Protein AF-A0ABD0Q1Q7-F1 (afdb_monomer)

Secondary structure (DSSP, 8-state):
------EEEE-TTS-EEEE-GGGEEE---HHHHHHS-HHHHHHHHS-EEBPHHHHTTS-HHHHHHHTPEEP-HHHHHHHHHHHHHHHHHHHHHHTTT-------PPPHHHHHHHHHHHHHHHHHHTT-S--HHHHHHHHTS--EE-TTS-EE-TTTS---PPP--------

Radius of gyration: 20.46 Å; Cα contacts (8 Å, |Δi|>4): 188; chains: 1; bounding box: 75×40×48 Å

Structure (mmCIF, N/CA/C/O backbone):
data_AF-A0ABD0Q1Q7-F1
#
_entry.id   AF-A0ABD0Q1Q7-F1
#
loop_
_atom_site.group_PDB
_atom_site.id
_atom_site.type_symbol
_atom_site.label_atom_id
_atom_site.label_alt_id
_atom_site.label_comp_id
_atom_site.label_asym_id
_atom_site.label_entity_id
_atom_site.label_seq_id
_atom_site.pdbx_PDB_ins_code
_atom_site.Cartn_x
_atom_site.Cartn_y
_atom_site.Cartn_z
_atom_site.occupancy
_atom_site.B_iso_or_equiv
_atom_site.auth_seq_id
_atom_site.auth_comp_id
_atom_site.auth_asym_id
_atom_site.auth_atom_id
_atom_site.pdbx_PDB_model_num
ATOM 1 N N . HIS A 1 1 ? -31.721 9.187 17.392 1.00 41.16 1 HIS A N 1
ATOM 2 C CA . HIS A 1 1 ? -30.407 9.802 17.667 1.00 41.16 1 HIS A CA 1
ATOM 3 C C . HIS A 1 1 ? -29.314 8.769 17.402 1.00 41.16 1 HIS A C 1
ATOM 5 O O . HIS A 1 1 ? -28.980 8.012 18.302 1.00 41.16 1 HIS A O 1
ATOM 11 N N . LEU A 1 2 ? -28.807 8.661 16.164 1.00 44.09 2 LEU A N 1
ATOM 12 C CA . LEU A 1 2 ? -27.622 7.833 15.910 1.00 44.09 2 LEU A CA 1
ATOM 13 C C . LEU A 1 2 ? -26.425 8.552 16.533 1.00 44.09 2 LEU A C 1
ATOM 15 O O . LEU A 1 2 ? -26.047 9.626 16.070 1.00 44.09 2 LEU A O 1
ATOM 19 N N . SER A 1 3 ? -25.882 7.983 17.608 1.00 49.12 3 SER A N 1
ATOM 20 C CA . SER A 1 3 ? -24.647 8.447 18.236 1.00 49.12 3 SER A CA 1
ATOM 21 C C . SER A 1 3 ? -23.554 8.509 17.174 1.00 49.12 3 SER A C 1
ATOM 23 O O . SER A 1 3 ? -23.095 7.480 16.680 1.00 49.12 3 SER A O 1
ATOM 25 N N . THR A 1 4 ? -23.167 9.717 16.775 1.00 59.41 4 THR A N 1
ATOM 26 C CA . THR A 1 4 ? -22.057 9.957 15.854 1.00 59.41 4 THR A CA 1
ATOM 27 C C . THR A 1 4 ? -20.751 9.678 16.587 1.00 59.41 4 THR A C 1
ATOM 29 O O . THR A 1 4 ? -20.061 10.602 17.015 1.00 59.41 4 THR A O 1
ATOM 32 N N . ASN A 1 5 ? -20.422 8.399 16.760 1.00 71.62 5 ASN A N 1
ATOM 33 C CA . ASN A 1 5 ? -19.129 7.969 17.275 1.00 71.62 5 ASN A CA 1
ATOM 34 C C . ASN A 1 5 ? -18.089 8.276 16.196 1.00 71.62 5 ASN A C 1
ATOM 36 O O . ASN A 1 5 ? -17.860 7.468 15.302 1.00 71.62 5 ASN A O 1
ATOM 40 N N . LYS A 1 6 ? -17.532 9.487 16.226 1.00 84.31 6 LYS A N 1
ATOM 41 C CA . LYS A 1 6 ? -16.419 9.896 15.370 1.00 84.31 6 LYS A CA 1
ATOM 42 C C . LYS A 1 6 ? -15.118 9.737 16.143 1.00 84.31 6 LYS A C 1
ATOM 44 O O . LYS A 1 6 ? -15.063 10.029 17.336 1.00 84.31 6 LYS A O 1
ATOM 49 N N . LEU A 1 7 ? -14.078 9.299 15.454 1.00 83.06 7 LEU A N 1
ATOM 50 C CA . LEU A 1 7 ? -12.727 9.193 15.994 1.00 83.06 7 LEU A CA 1
ATOM 51 C C . LEU A 1 7 ? -11.827 10.216 15.303 1.00 83.06 7 LEU A C 1
ATOM 53 O O . LEU A 1 7 ? -12.122 10.676 14.195 1.00 83.06 7 LEU A O 1
ATOM 57 N N . THR A 1 8 ? -10.747 10.597 15.980 1.00 85.88 8 THR A N 1
ATOM 58 C CA . THR A 1 8 ? -9.843 11.623 15.472 1.00 85.88 8 THR A CA 1
ATOM 59 C C . THR A 1 8 ? -8.788 11.046 14.534 1.00 85.88 8 THR A C 1
ATOM 61 O O . THR A 1 8 ? -8.232 9.969 14.760 1.00 85.88 8 THR A O 1
ATOM 64 N N . THR A 1 9 ? -8.488 11.798 13.483 1.00 86.69 9 THR A N 1
ATOM 65 C CA . THR A 1 9 ? -7.369 11.589 12.559 1.00 86.69 9 THR A CA 1
ATOM 66 C C . THR A 1 9 ? -6.538 12.869 12.487 1.00 86.69 9 THR A C 1
ATOM 68 O O . THR A 1 9 ? -7.018 13.947 12.847 1.00 86.69 9 THR A O 1
ATOM 71 N N . LEU A 1 10 ? -5.279 12.745 12.073 1.00 79.75 10 LEU A N 1
ATOM 72 C CA . LEU A 1 10 ? -4.438 13.890 11.747 1.00 79.75 10 LEU A CA 1
ATOM 73 C C . LEU A 1 10 ? -4.536 14.133 10.245 1.00 79.75 10 LEU A C 1
ATOM 75 O O . LEU A 1 10 ? -4.174 13.269 9.447 1.00 79.75 10 LEU A O 1
ATOM 79 N N . SER A 1 11 ? -5.021 15.313 9.875 1.00 76.12 11 SER A N 1
ATOM 80 C CA . SER A 1 11 ? -4.885 15.817 8.511 1.00 76.12 11 SER A CA 1
ATOM 81 C C . SER A 1 11 ? -3.408 16.017 8.160 1.00 76.12 11 SER A C 1
ATOM 83 O O . SER A 1 11 ? -2.542 16.094 9.036 1.00 76.12 11 SER A O 1
ATOM 85 N N . LEU A 1 12 ? -3.127 16.168 6.867 1.00 66.88 12 LEU A N 1
ATOM 86 C CA . LEU A 1 12 ? -1.788 16.493 6.365 1.00 66.88 12 LEU A CA 1
ATOM 87 C C . LEU A 1 12 ? -1.227 17.799 6.953 1.00 66.88 12 LEU A C 1
ATOM 89 O O . LEU A 1 12 ? -0.020 17.925 7.126 1.00 66.88 12 LEU A O 1
ATOM 93 N N . GLU A 1 13 ? -2.095 18.741 7.323 1.00 72.56 13 GLU A N 1
ATOM 94 C CA . GLU A 1 13 ? -1.723 20.009 7.965 1.00 72.56 13 GLU A CA 1
ATOM 95 C C . GLU A 1 13 ? -1.502 19.875 9.483 1.00 72.56 13 GLU A C 1
ATOM 97 O O . GLU A 1 13 ? -1.360 20.874 10.188 1.00 72.56 13 GLU A O 1
ATOM 102 N N . GLY A 1 14 ? -1.546 18.655 10.027 1.00 72.75 14 GLY A N 1
ATOM 103 C CA . GLY A 1 14 ? -1.464 18.402 11.466 1.00 72.75 14 GLY A CA 1
ATOM 104 C C . GLY A 1 14 ? -2.719 18.819 12.240 1.00 72.75 14 GLY A C 1
ATOM 105 O O . GLY A 1 14 ? -2.738 18.744 13.468 1.00 72.75 14 GLY A O 1
ATOM 106 N N . ARG A 1 15 ? -3.788 19.238 11.550 1.00 80.56 15 ARG A N 1
ATOM 107 C CA . ARG A 1 15 ? -5.078 19.539 12.183 1.00 80.56 15 ARG A CA 1
ATOM 108 C C . ARG A 1 15 ? -5.811 18.256 12.531 1.00 80.56 15 ARG A C 1
ATOM 110 O O . ARG A 1 15 ? -5.784 17.291 11.768 1.00 80.56 15 ARG A O 1
ATOM 117 N N . VAL A 1 16 ? -6.512 18.285 13.656 1.00 85.44 16 VAL A N 1
ATOM 118 C CA . VAL A 1 16 ? -7.357 17.180 14.099 1.00 85.44 16 VAL A CA 1
ATOM 119 C C . VAL A 1 16 ? -8.679 17.205 13.336 1.00 85.44 16 VAL A C 1
ATOM 121 O O . VAL A 1 16 ? -9.421 18.182 13.410 1.00 85.44 16 VAL A O 1
ATOM 124 N N . GLU A 1 17 ? -8.991 16.115 12.641 1.00 87.94 17 GLU A N 1
ATOM 125 C CA . GLU A 1 17 ? -10.270 15.912 11.956 1.00 87.94 17 GLU A CA 1
ATOM 126 C C . GLU A 1 17 ? -11.055 14.760 12.583 1.00 87.94 17 GLU A C 1
ATOM 128 O O . GLU A 1 17 ? -10.483 13.837 13.161 1.00 87.94 17 GLU A O 1
ATOM 133 N N . PHE A 1 18 ? -12.380 14.792 12.435 1.00 88.25 18 PHE A N 1
ATOM 134 C CA . PHE A 1 18 ? -13.280 13.763 12.953 1.00 88.25 18 PHE A CA 1
ATOM 135 C C . PHE A 1 18 ? -13.874 12.943 11.810 1.00 88.25 18 PHE A C 1
ATOM 137 O O . PHE A 1 18 ? -14.682 13.459 11.033 1.00 88.25 18 PHE A O 1
ATOM 144 N N . LYS A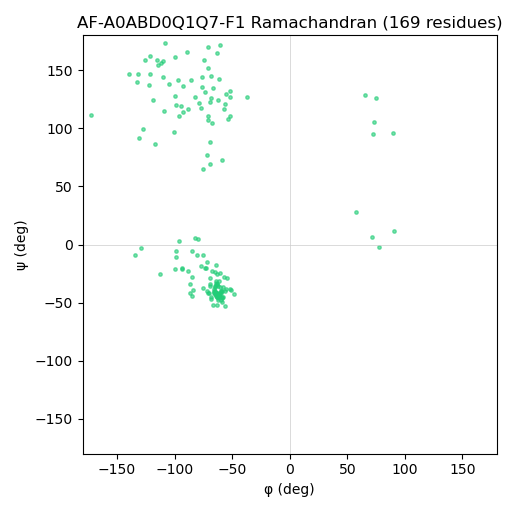 1 19 ? -13.539 11.652 11.755 1.00 90.44 19 LYS A N 1
ATOM 145 C CA . LYS A 1 19 ? -14.053 10.710 10.748 1.00 90.44 19 LYS A CA 1
ATOM 146 C C . LYS A 1 19 ? -14.786 9.540 11.391 1.00 90.44 19 LYS A C 1
ATOM 148 O O . LYS A 1 19 ? -14.666 9.293 12.595 1.00 90.44 19 LYS A O 1
ATOM 153 N N . GLN A 1 20 ? -15.597 8.845 10.597 1.00 91.88 20 GLN A N 1
ATOM 154 C CA . GLN A 1 20 ? -16.241 7.618 11.057 1.00 91.88 20 GLN A CA 1
ATOM 155 C C . GLN A 1 20 ? -15.183 6.522 11.248 1.00 91.88 20 GLN A C 1
ATOM 157 O O . GLN A 1 20 ? -14.242 6.462 10.460 1.00 91.88 20 GLN A O 1
ATOM 162 N N . PRO A 1 21 ? -15.329 5.631 12.243 1.00 90.56 21 PRO A N 1
ATOM 163 C CA . PRO A 1 21 ? -14.420 4.508 12.444 1.00 90.56 21 PRO A CA 1
ATOM 164 C C . PRO A 1 21 ? -14.181 3.668 11.184 1.00 90.56 21 PRO A C 1
ATOM 166 O O . PRO A 1 21 ? -13.045 3.308 10.912 1.00 90.56 21 PRO A O 1
ATOM 169 N N . SER A 1 22 ? -15.220 3.444 10.372 1.00 91.69 22 SER A N 1
ATOM 170 C CA . SER A 1 22 ? -15.139 2.725 9.092 1.00 91.69 22 SER A CA 1
ATOM 171 C C . SER A 1 22 ? -14.274 3.408 8.031 1.00 91.69 22 SER A C 1
ATOM 173 O O . SER A 1 22 ? -13.875 2.766 7.070 1.00 91.69 22 SER A O 1
ATOM 175 N N . GLN A 1 23 ? -13.985 4.700 8.189 1.00 93.38 23 GLN A N 1
ATOM 176 C CA . GLN A 1 23 ? -13.114 5.477 7.302 1.00 93.38 23 GLN A CA 1
ATOM 177 C C . GLN A 1 23 ? -11.680 5.560 7.836 1.00 93.38 23 GLN A C 1
ATOM 179 O O . GLN A 1 23 ? -10.848 6.282 7.280 1.00 93.38 23 GLN A O 1
ATOM 184 N N . LEU A 1 24 ? -11.392 4.888 8.952 1.00 94.06 24 LEU A N 1
ATOM 185 C CA . LEU A 1 24 ? -10.103 4.954 9.614 1.00 94.06 24 LEU A CA 1
ATOM 186 C C . LEU A 1 24 ? -9.342 3.651 9.474 1.00 94.06 24 LEU A C 1
ATOM 188 O O . LEU A 1 24 ? -9.912 2.565 9.542 1.00 94.06 24 LEU A O 1
ATOM 192 N N . ALA A 1 25 ? -8.031 3.792 9.340 1.00 94.44 25 ALA A N 1
ATOM 193 C CA . ALA A 1 25 ? -7.090 2.699 9.248 1.00 94.44 25 ALA A CA 1
ATOM 194 C C . ALA A 1 25 ? -6.040 2.770 10.358 1.00 94.44 25 ALA A C 1
ATOM 196 O O . ALA A 1 25 ? -5.597 3.846 10.770 1.00 94.44 25 ALA A O 1
ATOM 197 N N . VAL A 1 26 ? -5.600 1.600 10.807 1.00 93.12 26 VAL A N 1
ATOM 198 C CA . VAL A 1 26 ? -4.450 1.423 11.690 1.00 93.12 26 VAL A CA 1
ATOM 199 C C . VAL A 1 26 ? -3.426 0.506 11.041 1.00 93.12 26 VAL A C 1
ATOM 201 O O . VAL A 1 26 ? -3.751 -0.541 10.480 1.00 93.12 26 VAL A O 1
ATOM 204 N N . CYS A 1 27 ? -2.163 0.890 11.169 1.00 90.94 27 CYS A 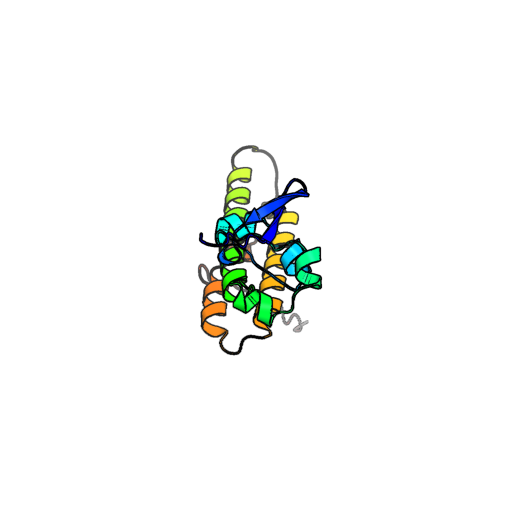N 1
ATOM 205 C CA . CYS A 1 27 ? -1.011 0.077 10.813 1.00 90.94 27 CYS A CA 1
ATOM 206 C C . CYS A 1 27 ? -0.019 0.140 11.973 1.00 90.94 27 CYS A C 1
ATOM 208 O O . CYS A 1 27 ? 0.127 1.195 12.580 1.00 90.94 27 CYS A O 1
ATOM 210 N N . GLN A 1 28 ? 0.629 -0.962 12.340 1.00 84.75 28 GLN A N 1
ATOM 211 C CA . GLN A 1 28 ? 1.641 -0.948 13.408 1.00 84.75 28 GLN A CA 1
ATOM 212 C C . GLN A 1 28 ? 3.059 -0.761 12.861 1.00 84.75 28 GLN A C 1
ATOM 214 O O . GLN A 1 28 ? 3.946 -0.324 13.592 1.00 84.75 28 GLN A O 1
ATOM 219 N N . ASP A 1 29 ? 3.270 -1.065 11.581 1.00 91.00 29 ASP A N 1
ATOM 220 C CA . ASP A 1 29 ? 4.575 -0.939 10.957 1.00 91.00 29 ASP A CA 1
ATOM 221 C C . ASP A 1 29 ? 4.880 0.530 10.645 1.00 91.00 29 ASP A C 1
ATOM 223 O O . ASP A 1 29 ? 4.198 1.190 9.857 1.00 91.00 29 ASP A O 1
ATOM 227 N N . ARG A 1 30 ? 5.942 1.041 11.273 1.00 89.94 30 ARG A N 1
ATOM 228 C CA . ARG A 1 30 ? 6.410 2.416 11.082 1.00 89.94 30 ARG A CA 1
ATOM 229 C C . ARG A 1 30 ? 6.891 2.674 9.660 1.00 89.94 30 ARG A C 1
ATOM 231 O O . ARG A 1 30 ? 6.692 3.777 9.167 1.00 89.94 30 ARG A O 1
ATOM 238 N N . LEU A 1 31 ? 7.498 1.682 9.004 1.00 93.12 31 LEU A N 1
ATOM 239 C CA . LEU A 1 31 ? 7.953 1.830 7.623 1.00 93.12 31 LEU A CA 1
ATOM 240 C C . LEU A 1 31 ? 6.756 2.045 6.695 1.00 93.12 31 LEU A C 1
ATOM 242 O O . LEU A 1 31 ? 6.810 2.920 5.839 1.00 93.12 31 LEU A O 1
ATOM 246 N N . ILE A 1 32 ? 5.672 1.296 6.907 1.00 93.81 32 ILE A N 1
ATOM 247 C CA . ILE A 1 32 ? 4.443 1.433 6.121 1.00 93.81 32 ILE A CA 1
ATOM 248 C C . ILE A 1 32 ? 3.849 2.830 6.303 1.00 93.81 32 ILE A C 1
ATOM 250 O O . ILE A 1 32 ? 3.564 3.488 5.310 1.00 93.81 32 ILE A O 1
ATOM 254 N N . GLN A 1 33 ? 3.729 3.319 7.540 1.00 91.44 33 GLN A N 1
ATOM 255 C CA . GLN A 1 33 ? 3.208 4.669 7.793 1.00 91.44 33 GLN A CA 1
ATOM 256 C C . GLN A 1 33 ? 4.100 5.787 7.228 1.00 91.44 33 GLN A C 1
ATOM 258 O O . GLN A 1 33 ? 3.597 6.847 6.866 1.00 91.44 33 GLN A O 1
ATOM 263 N N . GLU A 1 34 ? 5.419 5.580 7.177 1.00 91.94 34 GLU A N 1
ATOM 264 C CA . GLU A 1 34 ? 6.357 6.565 6.629 1.00 91.94 34 GLU A CA 1
ATOM 265 C C . GLU A 1 34 ? 6.320 6.603 5.094 1.00 91.94 34 GLU A C 1
ATOM 267 O O . GLU A 1 34 ? 6.464 7.663 4.488 1.00 91.94 34 GLU A O 1
ATOM 272 N N . VAL A 1 35 ? 6.160 5.442 4.454 1.00 94.31 35 VAL A N 1
ATOM 273 C CA . VAL A 1 35 ? 6.208 5.307 2.991 1.00 94.31 35 VAL A CA 1
ATOM 274 C C . VAL A 1 35 ? 4.848 5.563 2.353 1.00 94.31 35 VAL A C 1
ATOM 276 O O . VAL A 1 35 ? 4.789 6.215 1.310 1.00 94.31 35 VAL A O 1
ATOM 279 N N . ILE A 1 36 ? 3.781 5.044 2.964 1.00 94.12 36 ILE A N 1
ATOM 280 C CA . ILE A 1 36 ? 2.394 5.201 2.529 1.00 94.12 36 ILE A CA 1
ATOM 281 C C . ILE A 1 36 ? 1.762 6.283 3.394 1.00 94.12 36 ILE A C 1
ATOM 283 O O . ILE A 1 36 ? 1.306 6.021 4.511 1.00 94.12 36 ILE A O 1
ATOM 287 N N . GLY A 1 37 ? 1.747 7.507 2.868 1.00 91.31 37 GLY A N 1
ATOM 288 C CA . GLY A 1 37 ? 1.186 8.659 3.559 1.00 91.31 37 GLY A CA 1
ATOM 289 C C . GLY A 1 37 ? -0.341 8.611 3.645 1.00 91.31 37 GLY A C 1
ATOM 290 O O . GLY A 1 37 ? -1.012 7.808 2.996 1.00 91.31 37 GLY A O 1
ATOM 291 N N . GLY A 1 38 ? -0.914 9.516 4.444 1.00 90.88 38 GLY A N 1
ATOM 292 C CA . GLY A 1 38 ? -2.370 9.644 4.559 1.00 90.88 38 GLY A CA 1
ATOM 293 C C . GLY A 1 38 ? -3.051 10.015 3.236 1.00 90.88 38 GLY A C 1
ATOM 294 O O . GLY A 1 38 ? -4.171 9.578 2.991 1.00 90.88 38 GLY A O 1
ATOM 295 N N . GLU A 1 39 ? -2.369 10.771 2.371 1.00 91.38 39 GLU A N 1
ATOM 296 C CA . GLU A 1 39 ? -2.850 11.103 1.025 1.00 91.38 39 GLU A CA 1
ATOM 297 C C . GLU A 1 39 ? -2.922 9.862 0.132 1.00 91.38 39 GLU A C 1
ATOM 299 O O . GLU A 1 39 ? -3.984 9.573 -0.415 1.00 91.38 39 GLU A O 1
ATOM 304 N N . ASP A 1 40 ? -1.829 9.098 0.043 1.00 93.31 40 ASP A N 1
ATOM 305 C CA . ASP A 1 40 ? -1.746 7.878 -0.769 1.00 93.31 40 ASP A CA 1
ATOM 306 C C . ASP A 1 40 ? -2.808 6.852 -0.341 1.00 93.31 40 ASP A C 1
ATOM 308 O O . ASP A 1 40 ? -3.464 6.215 -1.174 1.00 93.31 40 ASP A O 1
ATOM 312 N N . LEU A 1 41 ? -3.026 6.739 0.975 1.00 93.75 41 LEU A N 1
ATOM 313 C CA . LEU A 1 41 ? -4.038 5.870 1.565 1.00 93.75 41 LEU A CA 1
ATOM 314 C C . LEU A 1 41 ? -5.465 6.344 1.253 1.00 93.75 41 LEU A C 1
ATOM 316 O O . LEU A 1 41 ? -6.316 5.542 0.861 1.00 93.75 41 LEU A O 1
ATOM 320 N N . CYS A 1 42 ? -5.728 7.644 1.396 1.00 93.44 42 CYS A N 1
ATOM 321 C CA . CYS A 1 42 ? -7.027 8.238 1.093 1.00 93.44 42 CYS A CA 1
ATOM 322 C C . CYS A 1 42 ? -7.357 8.099 -0.397 1.00 93.44 42 CYS A C 1
ATOM 324 O O . CYS A 1 42 ? -8.457 7.686 -0.755 1.00 93.44 42 CYS A O 1
ATOM 326 N N . LYS A 1 43 ? -6.382 8.363 -1.26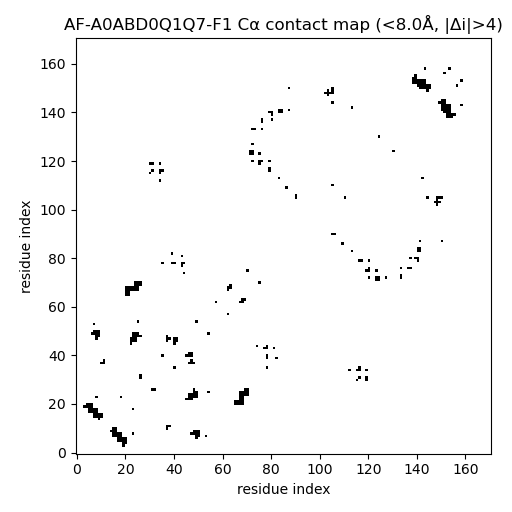6 1.00 94.62 43 LYS A N 1
ATOM 327 C CA . LYS A 1 43 ? -6.522 8.273 -2.719 1.00 94.62 43 LYS A CA 1
ATOM 328 C C . LYS A 1 43 ? -6.809 6.849 -3.191 1.00 94.62 43 LYS A C 1
ATOM 330 O O . LYS A 1 43 ? -7.650 6.660 -4.064 1.00 94.62 43 LYS A O 1
ATOM 335 N N . SER A 1 44 ? -6.128 5.860 -2.616 1.00 94.44 44 SER A N 1
ATOM 336 C CA . SER A 1 44 ? -6.217 4.469 -3.079 1.00 94.44 44 SER A CA 1
ATOM 337 C C . SER A 1 44 ? -7.369 3.691 -2.441 1.00 94.44 44 SER A C 1
ATOM 339 O O . SER A 1 44 ? -7.938 2.816 -3.086 1.00 94.44 44 SER A O 1
ATOM 341 N N . LEU A 1 45 ? -7.704 3.979 -1.176 1.00 95.12 45 LEU A N 1
ATOM 342 C CA . LEU A 1 45 ? -8.636 3.171 -0.374 1.00 95.12 45 LEU A CA 1
ATOM 343 C C . LEU A 1 45 ? -9.758 3.982 0.288 1.00 95.12 45 LEU A C 1
ATOM 345 O O . LEU A 1 45 ? -10.611 3.400 0.949 1.00 95.12 45 LEU A O 1
ATOM 349 N N . SER A 1 46 ? -9.783 5.313 0.145 1.00 94.44 46 SER A N 1
ATOM 350 C CA . SER A 1 46 ? -10.717 6.200 0.866 1.00 94.44 46 SER A CA 1
ATOM 351 C C . SER A 1 46 ? -10.627 6.090 2.399 1.00 94.44 46 SER A C 1
ATOM 353 O O . SER A 1 46 ? -11.599 6.355 3.109 1.00 94.44 46 SER A O 1
ATOM 355 N N . LEU A 1 47 ? -9.451 5.720 2.919 1.00 94.62 47 LEU A N 1
ATOM 356 C CA . LEU A 1 47 ? -9.172 5.578 4.351 1.00 94.62 47 LEU A CA 1
ATOM 357 C C . LEU A 1 47 ? -8.223 6.674 4.852 1.00 94.62 47 LEU A C 1
ATOM 359 O O . LEU A 1 47 ? -7.463 7.273 4.095 1.00 94.62 47 LEU A O 1
ATOM 363 N N . SER A 1 48 ? -8.244 6.949 6.153 1.00 93.56 48 SER A N 1
ATOM 364 C CA . SER A 1 48 ? -7.304 7.869 6.809 1.00 93.56 48 SER A CA 1
ATOM 365 C C . SER A 1 48 ? -6.712 7.243 8.063 1.00 93.56 48 SER A C 1
ATOM 367 O O . SER A 1 48 ? -7.383 6.486 8.757 1.00 93.56 48 SER A O 1
ATOM 369 N N . TYR A 1 49 ? -5.458 7.551 8.383 1.00 93.50 49 TYR A N 1
ATOM 370 C CA . TYR A 1 49 ? -4.827 6.979 9.570 1.00 93.50 49 TYR A CA 1
ATOM 371 C C . TYR A 1 49 ? -5.489 7.471 10.858 1.00 93.50 49 TYR A C 1
ATOM 373 O O . TYR A 1 49 ? -5.744 8.663 11.032 1.00 93.50 49 TYR A O 1
ATOM 381 N N . LEU A 1 50 ? -5.749 6.558 11.789 1.00 92.62 50 LEU A N 1
ATOM 382 C CA . LEU A 1 50 ? -6.179 6.912 13.138 1.00 92.62 50 LEU A CA 1
ATOM 383 C C . LEU A 1 50 ? -5.098 7.755 13.833 1.00 92.62 50 LEU A C 1
ATOM 385 O O . LEU A 1 50 ? -3.906 7.486 13.693 1.00 92.62 50 LEU A O 1
ATOM 389 N N . HIS A 1 51 ? -5.508 8.749 14.625 1.00 90.06 51 HIS A N 1
ATOM 390 C CA . HIS A 1 51 ? -4.568 9.558 15.398 1.00 90.06 51 HIS A CA 1
ATOM 391 C C . HIS A 1 51 ? -3.680 8.663 16.301 1.00 90.06 51 HIS A C 1
ATOM 393 O O . HIS A 1 51 ? -4.226 7.877 17.085 1.00 90.06 51 HIS A O 1
ATOM 399 N N . PRO A 1 52 ? -2.337 8.808 16.294 1.00 85.88 52 PRO A N 1
ATOM 400 C CA . PRO A 1 52 ? -1.427 7.922 17.035 1.00 85.88 52 PRO A CA 1
ATOM 401 C C . PRO A 1 52 ? -1.732 7.811 18.538 1.00 85.88 52 PRO A C 1
ATOM 403 O O . PRO A 1 52 ? -1.681 6.727 19.112 1.00 85.88 52 PRO A O 1
ATOM 406 N N . ALA A 1 53 ? -2.127 8.920 19.177 1.00 86.12 53 ALA A N 1
ATOM 407 C CA . ALA A 1 53 ? -2.538 8.930 20.587 1.00 86.12 53 ALA A CA 1
ATOM 408 C C . ALA A 1 53 ? -3.819 8.124 20.888 1.00 86.12 53 ALA A C 1
ATOM 410 O O . ALA A 1 53 ? -4.024 7.721 22.029 1.00 86.12 53 ALA A O 1
ATOM 411 N N . LEU A 1 54 ? -4.695 7.899 19.901 1.00 85.31 54 LEU A N 1
ATOM 412 C CA . LEU A 1 54 ? -5.832 6.986 20.052 1.00 85.31 54 LEU A CA 1
ATOM 413 C C . LEU A 1 54 ? -5.412 5.544 19.782 1.00 85.31 54 LEU A C 1
ATOM 415 O O . LEU A 1 54 ? -5.824 4.646 20.512 1.00 85.31 54 LEU A O 1
ATOM 419 N N . GLN A 1 55 ? -4.553 5.328 18.784 1.00 85.75 55 GLN A N 1
ATOM 420 C CA . GLN A 1 55 ? -4.028 4.002 18.466 1.00 85.75 55 GLN A CA 1
ATOM 421 C C . GLN A 1 55 ? -3.301 3.363 19.660 1.00 85.75 55 GLN A C 1
ATOM 423 O O . GLN A 1 55 ? -3.429 2.162 19.868 1.00 85.75 55 GLN A O 1
ATOM 428 N N . SER A 1 56 ? -2.579 4.147 20.468 1.00 85.12 56 SER A N 1
ATOM 429 C CA . SER A 1 56 ? -1.880 3.641 21.659 1.00 85.12 56 SER A CA 1
ATOM 430 C C . SER A 1 56 ? -2.787 3.370 22.865 1.00 85.12 56 SER A C 1
ATOM 432 O O . SER A 1 56 ? -2.383 2.654 23.778 1.00 85.12 56 SER A O 1
ATOM 434 N N . ARG A 1 57 ? -3.999 3.939 22.898 1.00 87.50 57 ARG A N 1
ATOM 435 C CA . ARG A 1 57 ? -4.924 3.845 24.043 1.00 87.50 57 ARG A CA 1
ATOM 436 C C . ARG A 1 57 ? -6.017 2.797 23.865 1.00 87.50 57 ARG A C 1
ATOM 438 O O . ARG A 1 57 ? -6.621 2.391 24.854 1.00 87.50 57 ARG A O 1
ATOM 445 N N . LEU A 1 58 ? -6.308 2.403 22.628 1.00 87.44 58 LEU A N 1
ATOM 446 C CA . LEU A 1 58 ? -7.401 1.492 22.296 1.00 87.44 58 LEU A CA 1
ATOM 447 C C . LEU A 1 58 ? -6.858 0.099 21.963 1.00 87.44 58 LEU A C 1
ATOM 449 O O . LEU A 1 58 ? -5.859 -0.040 21.261 1.00 87.44 58 LEU A O 1
ATOM 453 N N . SER A 1 59 ? -7.531 -0.946 22.448 1.00 90.25 59 SER A N 1
ATOM 454 C CA . SER A 1 59 ? -7.170 -2.324 22.107 1.00 90.25 59 SER A CA 1
ATOM 455 C C . SER A 1 59 ? -7.530 -2.645 20.653 1.00 90.25 59 SER A C 1
ATOM 457 O O . SER A 1 59 ? -8.489 -2.107 20.095 1.00 90.25 59 SER A O 1
ATOM 459 N N . SER A 1 60 ? -6.791 -3.574 20.042 1.00 86.56 60 SER A N 1
ATOM 460 C CA . SER A 1 60 ? -7.053 -4.045 18.674 1.00 86.56 60 SER A CA 1
ATOM 461 C C . SER A 1 60 ? -8.476 -4.588 18.501 1.00 86.56 60 SER A C 1
ATOM 463 O O . SER A 1 60 ? -9.128 -4.303 17.495 1.00 86.56 60 SER A O 1
ATOM 465 N N . SER A 1 61 ? -8.989 -5.315 19.497 1.00 90.06 61 SER A N 1
ATOM 466 C CA . SER A 1 61 ? -10.352 -5.857 19.489 1.00 90.06 61 SER A CA 1
ATOM 467 C C . SER A 1 61 ? -11.412 -4.756 19.481 1.00 90.06 61 SER A C 1
ATOM 469 O O . SER A 1 61 ? -12.389 -4.850 18.741 1.00 90.06 61 SER A O 1
ATOM 471 N N . LEU A 1 62 ? -11.214 -3.688 20.261 1.00 90.19 62 LEU A N 1
ATOM 472 C CA . LEU A 1 62 ? -12.148 -2.565 20.304 1.00 90.19 62 LEU A CA 1
ATOM 473 C C . LEU A 1 62 ? -12.111 -1.758 19.004 1.00 90.19 62 LEU A C 1
ATOM 475 O O . LEU A 1 62 ? -13.164 -1.417 18.480 1.00 90.19 62 LEU A O 1
ATOM 479 N N . LEU A 1 63 ? -10.924 -1.514 18.445 1.00 90.88 63 LEU A N 1
ATOM 480 C CA . LEU A 1 63 ? -10.782 -0.864 17.139 1.00 90.88 63 LEU A CA 1
ATOM 481 C C . LEU A 1 63 ? -11.519 -1.640 16.040 1.00 90.88 63 LEU A C 1
ATOM 483 O O . LEU A 1 63 ? -12.280 -1.050 15.278 1.00 90.88 63 LEU A O 1
ATOM 487 N N . THR A 1 64 ? -11.361 -2.963 16.024 1.00 88.88 64 THR A N 1
ATOM 488 C CA . THR A 1 64 ? -12.049 -3.841 15.067 1.00 88.88 64 THR A CA 1
ATOM 489 C C . THR A 1 64 ? -13.566 -3.805 15.270 1.00 88.88 64 THR A C 1
ATOM 491 O O . THR A 1 64 ? -14.308 -3.667 14.304 1.00 88.88 64 THR A O 1
ATOM 494 N N . SER A 1 65 ? -14.035 -3.854 16.522 1.00 90.00 65 SER A N 1
ATOM 495 C CA . SER A 1 65 ? -15.464 -3.764 16.865 1.00 90.00 65 SER A CA 1
ATOM 496 C C . SER A 1 65 ? -16.083 -2.413 16.481 1.00 90.00 65 SER A C 1
ATOM 498 O O . SER A 1 65 ? -17.231 -2.347 16.050 1.00 90.00 65 SER A O 1
ATOM 500 N N . LEU A 1 66 ? -15.304 -1.329 16.560 1.00 89.81 66 LEU A N 1
ATOM 501 C CA . LEU A 1 66 ? -15.715 -0.011 16.075 1.00 89.81 66 LEU A CA 1
ATOM 502 C C . LEU A 1 66 ? -15.754 0.073 14.542 1.00 89.81 66 LEU A C 1
ATOM 504 O O . LEU A 1 66 ? -16.342 1.013 14.022 1.00 89.81 66 LEU A O 1
ATOM 508 N N . GLY A 1 67 ? -15.158 -0.878 13.818 1.00 89.94 67 GLY A N 1
ATOM 509 C CA . GLY A 1 67 ? -15.057 -0.866 12.358 1.00 89.94 67 GLY A CA 1
ATOM 510 C C . GLY A 1 67 ? -13.801 -0.176 11.821 1.00 89.94 67 GLY A C 1
ATOM 511 O O . GLY A 1 67 ? -13.711 0.059 10.618 1.00 89.94 67 GLY A O 1
ATOM 512 N N . VAL A 1 68 ? -12.823 0.138 12.678 1.00 92.88 68 VAL A N 1
ATOM 513 C CA . VAL A 1 68 ? -11.521 0.662 12.241 1.00 92.88 68 VAL A CA 1
ATOM 514 C C . VAL A 1 68 ? -10.766 -0.431 11.495 1.00 92.88 68 VAL A C 1
ATOM 516 O O . VAL A 1 68 ? -10.580 -1.537 12.004 1.00 92.88 68 VAL A O 1
ATOM 519 N N . HIS A 1 69 ? -10.332 -0.119 10.278 1.00 93.69 69 HIS A N 1
ATOM 520 C CA . HIS A 1 69 ? -9.675 -1.067 9.391 1.00 93.69 69 HIS A CA 1
ATOM 521 C C . HIS A 1 69 ? -8.232 -1.293 9.834 1.00 93.69 69 HIS A C 1
ATOM 523 O O . HIS A 1 69 ? -7.494 -0.356 10.135 1.00 93.69 69 HIS A O 1
ATOM 529 N N . ARG A 1 70 ? -7.795 -2.549 9.859 1.00 91.94 70 ARG A N 1
ATOM 530 C CA . ARG A 1 70 ? -6.381 -2.881 10.033 1.00 91.94 70 ARG A CA 1
ATOM 531 C C . ARG A 1 70 ? -5.809 -3.170 8.658 1.00 91.94 70 ARG A C 1
ATOM 533 O O . ARG A 1 70 ? -6.291 -4.095 8.017 1.00 91.94 70 ARG A O 1
ATOM 540 N N . LEU A 1 71 ? -4.801 -2.406 8.243 1.00 92.69 71 LEU A N 1
ATOM 541 C CA . LEU A 1 71 ? -4.166 -2.628 6.944 1.00 92.69 71 LEU A CA 1
ATOM 542 C C . LEU A 1 71 ? -3.524 -4.021 6.916 1.00 92.69 71 LEU A C 1
ATOM 544 O O . LEU A 1 71 ? -2.710 -4.338 7.790 1.00 92.69 71 LEU A O 1
ATOM 548 N N . LYS A 1 72 ? -3.911 -4.828 5.933 1.00 92.06 72 LYS A N 1
ATOM 549 C CA . LYS A 1 72 ? -3.353 -6.141 5.594 1.00 92.06 72 LYS A CA 1
ATOM 550 C C . LYS A 1 72 ? -2.568 -6.044 4.288 1.00 92.06 72 LYS A C 1
ATOM 552 O O . LYS A 1 72 ? -2.620 -5.023 3.594 1.00 92.06 72 LYS A O 1
ATOM 557 N N . ALA A 1 73 ? -1.887 -7.124 3.913 1.00 92.94 73 ALA A N 1
ATOM 558 C CA . ALA A 1 73 ? -1.129 -7.192 2.665 1.00 92.94 73 ALA A CA 1
ATOM 559 C C . ALA A 1 73 ? -1.913 -6.711 1.428 1.00 92.94 73 ALA A C 1
ATOM 561 O O . ALA A 1 73 ? -1.378 -5.959 0.617 1.00 92.94 73 ALA A O 1
ATOM 562 N N . ALA A 1 74 ? -3.189 -7.089 1.300 1.00 92.88 74 ALA A N 1
ATOM 563 C CA . ALA A 1 74 ? -4.023 -6.726 0.152 1.00 92.88 74 ALA A CA 1
ATOM 564 C C . ALA A 1 74 ? -4.204 -5.204 -0.005 1.00 92.88 74 ALA A C 1
ATOM 566 O O . ALA A 1 74 ? -4.069 -4.671 -1.112 1.00 92.88 74 ALA A O 1
ATOM 567 N N . GLU A 1 75 ? -4.460 -4.484 1.093 1.00 94.31 75 GLU A N 1
ATOM 568 C CA . GLU A 1 75 ? -4.548 -3.023 1.068 1.00 94.31 75 GLU A CA 1
ATOM 569 C C . GLU A 1 75 ? -3.196 -2.387 0.715 1.00 94.31 75 GLU A C 1
ATOM 571 O O . GLU A 1 75 ? -3.140 -1.475 -0.112 1.00 94.31 75 GLU A O 1
ATOM 576 N N . ILE A 1 76 ? -2.098 -2.894 1.286 1.00 95.00 76 ILE A N 1
ATOM 577 C CA . ILE A 1 76 ? -0.743 -2.379 1.030 1.00 95.00 76 ILE A CA 1
ATOM 578 C C . ILE A 1 76 ? -0.334 -2.569 -0.435 1.00 95.00 76 ILE A C 1
ATOM 580 O O . ILE A 1 76 ? 0.209 -1.644 -1.046 1.00 95.00 76 ILE A O 1
ATOM 584 N N . ILE A 1 77 ? -0.642 -3.725 -1.023 1.00 94.75 77 ILE A N 1
ATOM 585 C CA . ILE A 1 77 ? -0.379 -4.015 -2.438 1.00 94.75 77 ILE A CA 1
ATOM 586 C C . ILE A 1 77 ? -1.205 -3.103 -3.338 1.00 94.75 77 ILE A C 1
ATOM 588 O O . ILE A 1 77 ? -0.673 -2.562 -4.307 1.00 94.75 77 ILE A O 1
ATOM 592 N N . THR A 1 78 ? -2.475 -2.873 -3.001 1.00 94.81 78 THR A N 1
ATOM 593 C CA . THR A 1 78 ? -3.353 -1.974 -3.766 1.00 94.81 78 THR A CA 1
ATOM 594 C C . THR A 1 78 ? -2.773 -0.562 -3.826 1.00 94.81 78 THR A C 1
ATOM 596 O O . THR A 1 78 ? -2.622 0.005 -4.912 1.00 94.81 78 THR A O 1
ATOM 599 N N . VAL A 1 79 ? -2.374 -0.018 -2.672 1.00 95.62 79 VAL A N 1
ATOM 600 C CA . VAL A 1 79 ? -1.747 1.309 -2.587 1.00 95.62 79 VAL A CA 1
ATOM 601 C C . VAL A 1 79 ? -0.404 1.324 -3.320 1.00 95.62 79 VAL A C 1
ATOM 603 O O . VAL A 1 79 ? -0.125 2.242 -4.087 1.00 95.62 79 VAL A O 1
ATOM 606 N N . THR A 1 80 ? 0.408 0.275 -3.166 1.00 94.44 80 THR A N 1
ATOM 607 C CA . THR A 1 80 ? 1.694 0.148 -3.865 1.00 94.44 80 THR A CA 1
ATOM 608 C C . THR A 1 80 ? 1.524 0.180 -5.378 1.00 94.44 80 THR A C 1
ATOM 610 O O . THR A 1 80 ? 2.257 0.895 -6.058 1.00 94.44 80 THR A O 1
ATOM 613 N N . CYS A 1 81 ? 0.554 -0.559 -5.916 1.00 93.25 81 CYS A N 1
ATOM 614 C CA . CYS A 1 81 ? 0.277 -0.588 -7.348 1.00 93.25 81 CYS A CA 1
ATOM 615 C C . CYS A 1 81 ? -0.127 0.795 -7.867 1.00 93.25 81 CYS A C 1
ATOM 617 O O . CYS A 1 81 ? 0.334 1.204 -8.934 1.00 93.25 81 CYS A O 1
ATOM 619 N N . ALA A 1 82 ? -0.963 1.523 -7.122 1.00 93.69 82 ALA A N 1
ATOM 620 C CA . ALA A 1 82 ? -1.354 2.886 -7.470 1.00 93.69 82 ALA A CA 1
ATOM 621 C C . ALA A 1 82 ? -0.140 3.832 -7.465 1.00 93.69 82 ALA A C 1
ATOM 623 O O . ALA A 1 82 ? 0.156 4.470 -8.477 1.00 93.69 82 ALA A O 1
ATOM 624 N N . MET A 1 83 ? 0.631 3.840 -6.376 1.00 93.44 83 MET A N 1
ATOM 625 C CA . MET A 1 83 ? 1.808 4.701 -6.226 1.00 93.44 83 MET A CA 1
ATOM 626 C C . MET A 1 83 ? 2.892 4.399 -7.268 1.00 93.44 83 MET A C 1
ATOM 628 O O . MET A 1 83 ? 3.462 5.316 -7.854 1.00 93.44 83 MET A O 1
ATOM 632 N N . ALA A 1 84 ? 3.175 3.125 -7.546 1.00 91.44 84 ALA A N 1
ATOM 633 C CA . ALA A 1 84 ? 4.181 2.737 -8.531 1.00 91.44 84 ALA A CA 1
ATOM 634 C C . ALA A 1 84 ? 3.791 3.165 -9.955 1.00 91.44 84 ALA A C 1
ATOM 636 O O . ALA A 1 84 ? 4.636 3.663 -10.702 1.00 91.44 84 ALA A O 1
ATOM 637 N N . LYS A 1 85 ? 2.508 3.043 -10.323 1.00 88.81 85 LYS A N 1
ATOM 638 C CA . LYS A 1 85 ? 1.998 3.544 -11.610 1.00 88.81 85 LYS A CA 1
ATOM 639 C C . LYS A 1 85 ? 2.189 5.053 -11.732 1.00 88.81 85 LYS A C 1
ATOM 641 O O . LYS A 1 85 ? 2.638 5.525 -12.775 1.00 88.81 85 LYS A O 1
ATOM 646 N N . GLU A 1 86 ? 1.916 5.801 -10.668 1.00 88.94 86 GLU A N 1
ATOM 647 C CA . GLU A 1 86 ? 2.115 7.251 -10.646 1.00 88.94 86 GLU A CA 1
ATOM 648 C C . GLU A 1 86 ? 3.591 7.642 -10.759 1.00 88.94 86 GLU A C 1
ATOM 650 O O . GLU A 1 86 ? 3.920 8.557 -11.512 1.00 88.94 86 GLU A O 1
ATOM 655 N N . LEU A 1 87 ? 4.502 6.940 -10.081 1.00 85.69 87 LEU A N 1
ATOM 656 C CA . LEU A 1 87 ? 5.947 7.188 -10.196 1.00 85.69 87 LEU A CA 1
ATOM 657 C C . LEU A 1 87 ? 6.445 6.998 -11.640 1.00 85.69 87 LEU A C 1
ATOM 659 O O . LEU A 1 87 ? 7.210 7.816 -12.161 1.00 85.69 87 LEU A O 1
ATOM 663 N N . VAL A 1 88 ? 5.967 5.959 -12.328 1.00 79.62 88 VAL A N 1
ATOM 664 C CA . VAL A 1 88 ? 6.312 5.715 -13.739 1.00 79.62 88 VAL A CA 1
ATOM 665 C C . VAL A 1 88 ? 5.691 6.760 -14.672 1.00 79.62 88 VAL A C 1
ATOM 667 O O . VAL A 1 88 ? 6.313 7.163 -15.654 1.00 79.62 88 VAL A O 1
ATOM 670 N N . GLN A 1 89 ? 4.485 7.247 -14.382 1.00 79.19 89 GLN A N 1
ATOM 671 C CA . GLN A 1 89 ? 3.858 8.304 -15.180 1.00 79.19 89 GLN A CA 1
ATOM 672 C C . GLN A 1 89 ? 4.582 9.648 -15.023 1.00 79.19 89 GLN A C 1
ATOM 674 O O . GLN A 1 89 ? 4.918 10.280 -16.024 1.00 79.19 89 GLN A O 1
ATOM 679 N N . HIS A 1 90 ? 4.895 10.070 -13.795 1.00 72.56 90 HIS A N 1
ATOM 680 C CA . HIS A 1 90 ? 5.590 11.337 -13.542 1.00 72.56 90 HIS A CA 1
ATOM 681 C C . HIS A 1 90 ? 7.016 11.354 -14.105 1.00 72.56 90 HIS A C 1
ATOM 683 O O . HIS A 1 90 ? 7.456 12.379 -14.634 1.00 72.56 90 HIS A O 1
ATOM 689 N N . SER A 1 91 ? 7.727 10.225 -14.045 1.00 65.06 91 SER A N 1
ATOM 690 C CA . SER A 1 91 ? 9.063 10.101 -14.643 1.00 65.06 91 SER A CA 1
ATOM 691 C C . SER A 1 91 ? 9.027 10.229 -16.170 1.00 65.06 91 SER A C 1
ATOM 693 O O . SER A 1 91 ? 9.852 10.955 -16.723 1.00 65.06 91 SER A O 1
ATOM 695 N N . ARG A 1 92 ? 8.029 9.637 -16.847 1.00 59.59 92 ARG A N 1
ATOM 696 C CA . ARG A 1 92 ? 7.810 9.801 -18.301 1.00 59.59 92 ARG A CA 1
ATOM 697 C C . ARG A 1 92 ? 7.432 11.235 -18.688 1.00 59.59 92 ARG A C 1
ATOM 699 O O . ARG A 1 92 ? 7.912 11.741 -19.698 1.00 59.59 92 ARG A O 1
ATOM 706 N N . LEU A 1 93 ? 6.596 11.904 -17.890 1.00 50.84 93 LEU A N 1
ATOM 707 C CA . LEU A 1 93 ? 6.156 13.282 -18.155 1.00 50.84 93 LEU A CA 1
ATOM 708 C C . LEU A 1 93 ? 7.292 14.305 -17.993 1.00 50.84 93 LEU A C 1
ATOM 710 O O . LEU A 1 93 ? 7.365 15.269 -18.753 1.00 50.84 93 LEU A O 1
ATOM 714 N N . ARG A 1 94 ? 8.226 14.083 -17.057 1.00 51.38 94 ARG A N 1
ATOM 715 C CA . ARG A 1 94 ? 9.408 14.948 -16.887 1.00 51.38 94 ARG A CA 1
ATOM 716 C C . ARG A 1 94 ? 10.397 14.873 -18.051 1.00 51.38 94 ARG A C 1
ATOM 718 O O . ARG A 1 94 ? 11.131 15.831 -18.268 1.00 51.38 94 ARG A O 1
ATOM 725 N N . THR A 1 95 ? 10.393 13.789 -18.827 1.00 49.50 95 THR A N 1
ATOM 726 C CA . THR A 1 95 ? 11.289 13.621 -19.985 1.00 49.50 95 THR A CA 1
ATOM 727 C C . THR A 1 95 ? 10.875 14.459 -21.207 1.00 49.50 95 THR A C 1
ATOM 729 O O . THR A 1 95 ? 11.625 14.523 -22.174 1.00 49.50 95 THR A O 1
ATOM 732 N N . GLY A 1 96 ? 9.695 15.098 -21.191 1.00 43.03 96 GLY A N 1
ATOM 733 C CA . GLY A 1 96 ? 9.143 15.823 -22.345 1.00 43.03 96 GLY A CA 1
ATOM 734 C C . GLY A 1 96 ? 9.328 17.346 -22.360 1.00 43.03 96 GLY A C 1
ATOM 735 O O . GLY A 1 96 ? 8.931 17.965 -23.341 1.00 43.03 96 GLY A O 1
ATOM 736 N N . ILE A 1 97 ? 9.875 17.967 -21.305 1.00 50.66 97 ILE A N 1
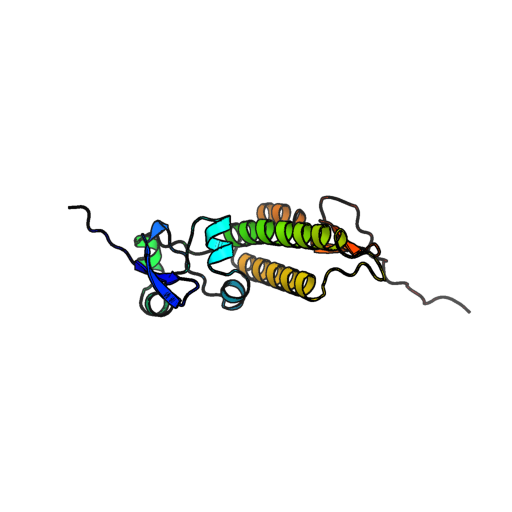ATOM 737 C CA . ILE A 1 97 ? 9.834 19.441 -21.151 1.00 50.66 97 ILE A CA 1
ATOM 738 C C . ILE A 1 97 ? 11.215 20.109 -21.251 1.00 50.66 97 ILE A C 1
ATOM 740 O O . ILE A 1 97 ? 11.301 21.253 -21.686 1.00 50.66 97 ILE A O 1
ATOM 744 N N . PHE A 1 98 ? 12.306 19.405 -20.943 1.00 40.69 98 PHE A N 1
ATOM 745 C CA . PHE A 1 98 ? 13.660 19.948 -21.078 1.00 40.69 98 PHE A CA 1
ATOM 746 C C . PHE A 1 98 ? 14.511 18.986 -21.904 1.00 40.69 98 PHE A C 1
ATOM 748 O O . PHE A 1 98 ? 14.977 17.959 -21.415 1.00 40.69 98 PHE A O 1
ATOM 755 N N . GLY A 1 99 ? 14.652 19.311 -23.194 1.00 47.06 99 GLY A N 1
ATOM 756 C CA . GLY A 1 99 ? 15.734 18.782 -24.019 1.00 47.06 99 GLY A CA 1
ATOM 757 C C . GLY A 1 99 ? 17.093 19.191 -23.443 1.00 47.06 99 GLY A C 1
ATOM 758 O O . GLY A 1 99 ? 17.137 20.010 -22.538 1.00 47.06 99 GLY A O 1
ATOM 759 N N . TYR A 1 100 ? 18.157 18.619 -24.011 1.00 39.34 100 TYR A N 1
ATOM 760 C CA . TYR A 1 100 ? 19.579 18.693 -23.640 1.00 39.34 100 TYR A CA 1
ATOM 761 C C . TYR A 1 100 ? 20.020 17.909 -22.377 1.00 39.34 100 TYR A C 1
ATOM 763 O O . TYR A 1 100 ? 19.845 18.313 -21.235 1.00 39.34 100 TYR A O 1
ATOM 771 N N . ASP A 1 101 ? 20.698 16.799 -22.694 1.00 39.81 101 ASP A N 1
ATOM 772 C CA . ASP A 1 101 ? 21.762 16.111 -21.957 1.00 39.81 101 ASP A CA 1
ATOM 773 C C . ASP A 1 101 ? 21.465 15.010 -20.910 1.00 39.81 101 ASP A C 1
ATOM 775 O O . ASP A 1 101 ? 21.325 15.219 -19.713 1.00 39.81 101 ASP A O 1
ATOM 779 N N . CYS A 1 102 ? 21.551 13.785 -21.453 1.00 41.75 102 CYS A N 1
ATOM 780 C CA . CYS A 1 102 ? 22.271 12.590 -20.993 1.00 41.75 102 CYS A CA 1
ATOM 781 C C . CYS A 1 102 ? 21.892 11.850 -19.687 1.00 41.75 102 CYS A C 1
ATOM 783 O O . CYS A 1 102 ? 21.872 12.363 -18.578 1.00 41.75 102 CYS A O 1
ATOM 785 N N . VAL A 1 103 ? 21.733 10.533 -19.893 1.00 44.88 103 VAL A N 1
ATOM 786 C CA . VAL A 1 103 ? 21.415 9.432 -18.969 1.00 44.88 103 VAL A CA 1
ATOM 787 C C . VAL A 1 103 ? 19.970 9.415 -18.467 1.00 44.88 103 VAL A C 1
ATOM 789 O O . VAL A 1 103 ? 19.603 9.994 -17.450 1.00 44.88 103 VAL A O 1
ATOM 792 N N . LYS A 1 104 ? 19.165 8.621 -19.184 1.00 51.47 104 LYS A N 1
ATOM 793 C CA . LYS A 1 104 ? 17.858 8.091 -18.786 1.00 51.47 104 LYS A CA 1
ATOM 794 C C . LYS A 1 104 ? 18.003 7.252 -17.503 1.00 51.47 104 LYS A C 1
ATOM 796 O O . LYS A 1 104 ? 17.991 6.029 -17.554 1.00 51.47 104 LYS A O 1
ATOM 801 N N . LYS A 1 105 ? 18.223 7.876 -16.351 1.00 54.25 105 LYS A N 1
ATOM 802 C CA . LYS A 1 105 ? 18.180 7.196 -15.054 1.00 54.25 105 LYS A CA 1
ATOM 803 C C . LYS A 1 105 ? 16.809 7.505 -14.451 1.00 54.25 105 LYS A C 1
ATOM 805 O O . LYS A 1 105 ? 16.459 8.686 -14.398 1.00 54.25 105 LYS A O 1
ATOM 810 N N . PRO A 1 106 ? 16.013 6.515 -14.002 1.00 57.84 106 PRO A N 1
ATOM 811 C CA . PRO A 1 106 ? 14.924 6.835 -13.088 1.00 57.84 106 PRO A CA 1
ATOM 812 C C . PRO A 1 106 ? 15.533 7.648 -11.943 1.00 57.84 106 PRO A C 1
ATOM 814 O O . PRO A 1 106 ? 16.608 7.291 -11.448 1.00 57.84 106 PRO A O 1
ATOM 817 N N . ALA A 1 107 ? 14.911 8.776 -11.587 1.00 66.94 107 ALA A N 1
ATOM 818 C CA . ALA A 1 107 ? 15.434 9.630 -10.530 1.00 66.94 107 ALA A CA 1
ATOM 819 C C . ALA A 1 107 ? 15.682 8.749 -9.300 1.00 66.94 107 ALA A C 1
ATOM 821 O O . ALA A 1 107 ? 14.795 7.997 -8.898 1.00 66.94 107 ALA 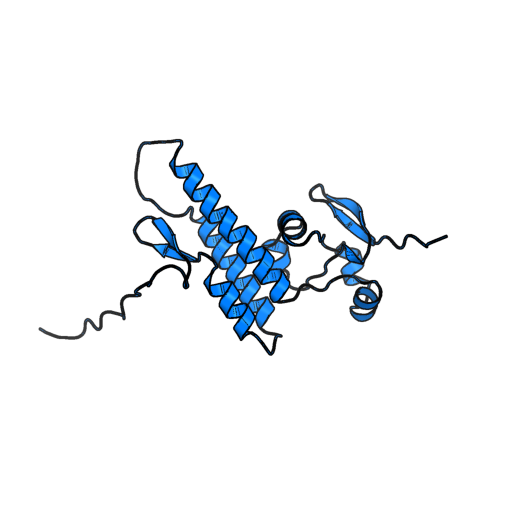A O 1
ATOM 822 N N . GLU A 1 108 ? 16.888 8.785 -8.726 1.00 73.31 108 GLU A N 1
ATOM 823 C CA . GLU A 1 108 ? 17.293 7.851 -7.659 1.00 73.31 108 GLU A CA 1
ATOM 824 C C . GLU A 1 108 ? 16.304 7.856 -6.483 1.00 73.31 108 GLU A C 1
ATOM 826 O O . GLU A 1 108 ? 16.081 6.840 -5.827 1.00 73.31 108 GLU A O 1
ATOM 831 N N . HIS A 1 109 ? 15.642 8.996 -6.279 1.00 80.19 109 HIS A N 1
ATOM 832 C CA . HIS A 1 109 ? 14.532 9.175 -5.356 1.00 80.19 109 HIS A CA 1
ATOM 833 C C . HIS A 1 109 ? 13.321 8.263 -5.643 1.00 80.19 109 HIS A C 1
ATOM 835 O O . HIS A 1 109 ? 12.795 7.649 -4.716 1.00 80.19 109 HIS A O 1
ATOM 841 N N . ASP A 1 110 ? 12.891 8.135 -6.899 1.00 83.00 110 ASP A N 1
ATOM 842 C CA . ASP A 1 110 ? 11.715 7.347 -7.290 1.00 83.00 110 ASP A CA 1
ATOM 843 C C . ASP A 1 110 ? 11.999 5.850 -7.164 1.00 83.00 110 ASP A C 1
ATOM 845 O O . ASP A 1 110 ? 11.178 5.102 -6.630 1.00 83.00 110 ASP A O 1
ATOM 849 N N . LEU A 1 111 ? 13.205 5.421 -7.552 1.00 82.56 111 LEU A N 1
ATOM 850 C CA . LEU A 1 111 ? 13.647 4.039 -7.366 1.00 82.56 111 LEU A CA 1
ATOM 851 C C . LEU A 1 111 ? 13.790 3.694 -5.877 1.00 82.56 111 LEU A C 1
ATOM 853 O O . LEU A 1 111 ? 13.365 2.624 -5.442 1.00 82.56 111 LEU A O 1
ATOM 857 N N . LYS A 1 112 ? 14.321 4.617 -5.066 1.00 88.25 112 LYS A N 1
ATOM 858 C CA . LYS A 1 112 ? 14.369 4.457 -3.609 1.00 88.25 112 LYS A CA 1
ATOM 859 C C . LYS A 1 112 ? 12.964 4.357 -3.019 1.00 88.25 112 LYS A C 1
ATOM 861 O O . LYS A 1 112 ? 12.733 3.500 -2.168 1.00 88.25 112 LYS A O 1
ATOM 866 N N . LYS A 1 113 ? 12.016 5.193 -3.457 1.00 90.69 113 LYS A N 1
ATOM 867 C CA . LYS A 1 113 ? 10.623 5.136 -2.987 1.00 90.69 113 LYS A CA 1
ATOM 868 C C . LYS A 1 113 ? 9.964 3.806 -3.362 1.00 90.69 113 LYS A C 1
ATOM 870 O O . LYS A 1 113 ? 9.327 3.192 -2.512 1.00 90.69 113 LYS A O 1
ATOM 875 N N . LEU A 1 114 ? 10.200 3.314 -4.572 1.00 90.88 114 LEU A N 1
ATOM 876 C CA . LEU A 1 114 ? 9.727 2.011 -5.032 1.00 90.88 114 LEU A CA 1
ATOM 877 C C . LEU A 1 114 ? 10.313 0.844 -4.226 1.00 90.88 114 LEU A C 1
ATOM 879 O O . LEU A 1 114 ? 9.569 -0.021 -3.775 1.00 90.88 114 LEU A O 1
ATOM 883 N N . ALA A 1 115 ? 11.620 0.848 -3.958 1.00 91.69 115 ALA A N 1
ATOM 884 C CA . ALA A 1 115 ? 12.258 -0.160 -3.110 1.00 91.69 115 ALA A CA 1
ATOM 885 C C . ALA A 1 115 ? 11.670 -0.166 -1.689 1.00 91.69 115 ALA A C 1
ATOM 887 O O . ALA A 1 115 ? 11.413 -1.223 -1.113 1.00 91.69 115 ALA A O 1
ATOM 888 N N . ARG A 1 116 ? 11.394 1.020 -1.132 1.00 95.19 116 ARG A N 1
ATOM 889 C CA . ARG A 1 116 ? 10.726 1.152 0.168 1.00 95.19 116 ARG A CA 1
ATOM 890 C C . ARG A 1 116 ? 9.287 0.631 0.142 1.00 95.19 116 ARG A C 1
ATOM 892 O O . ARG A 1 116 ? 8.876 -0.004 1.109 1.00 95.19 116 ARG A O 1
ATOM 899 N N . LEU A 1 117 ? 8.544 0.854 -0.945 1.00 94.56 117 LEU A N 1
ATOM 900 C CA . LEU A 1 117 ? 7.214 0.269 -1.137 1.00 94.56 117 LEU A CA 1
ATOM 901 C C . LEU A 1 117 ? 7.292 -1.260 -1.179 1.00 94.56 117 LEU A C 1
ATOM 903 O O . LEU A 1 117 ? 6.548 -1.924 -0.466 1.00 94.56 117 LEU A O 1
ATOM 907 N N . LEU A 1 118 ? 8.232 -1.844 -1.921 1.00 93.75 118 LEU A N 1
ATOM 908 C CA . LEU A 1 118 ? 8.422 -3.301 -1.946 1.00 93.75 118 LEU A CA 1
ATOM 909 C C . LEU A 1 118 ? 8.755 -3.866 -0.557 1.00 93.75 118 LEU A C 1
ATOM 911 O O . LEU A 1 118 ? 8.187 -4.881 -0.161 1.00 93.75 118 LEU A O 1
ATOM 915 N N . ALA A 1 119 ? 9.585 -3.171 0.226 1.00 94.75 119 ALA A N 1
ATOM 916 C CA . ALA A 1 119 ? 9.852 -3.546 1.615 1.00 94.75 119 ALA A CA 1
ATOM 917 C C . ALA A 1 119 ? 8.588 -3.496 2.497 1.00 94.75 119 ALA A C 1
ATOM 919 O O . ALA A 1 119 ? 8.417 -4.354 3.361 1.00 94.75 119 ALA A O 1
ATOM 920 N N . CYS A 1 120 ? 7.682 -2.539 2.260 1.00 95.56 120 CYS A N 1
ATOM 921 C CA . CYS A 1 120 ? 6.374 -2.499 2.924 1.00 95.56 120 CYS A CA 1
ATOM 922 C C . CYS A 1 120 ? 5.529 -3.729 2.579 1.00 95.56 120 CYS A C 1
ATOM 924 O O . CYS A 1 120 ? 4.949 -4.325 3.478 1.00 95.56 120 CYS A O 1
ATOM 926 N N . ASN A 1 121 ? 5.487 -4.130 1.303 1.00 94.19 121 ASN A N 1
ATOM 927 C CA . ASN A 1 121 ? 4.744 -5.317 0.866 1.00 94.19 121 ASN A CA 1
ATOM 928 C C . ASN A 1 121 ? 5.298 -6.589 1.500 1.00 94.19 121 ASN A C 1
ATOM 930 O O . ASN A 1 121 ? 4.526 -7.390 2.007 1.00 94.19 121 ASN A O 1
ATOM 934 N N . PHE A 1 122 ? 6.623 -6.749 1.520 1.00 92.50 122 PHE A N 1
ATOM 935 C CA . PHE A 1 122 ? 7.262 -7.902 2.151 1.00 92.50 122 PHE A CA 1
ATOM 936 C C . PHE A 1 122 ? 6.861 -8.034 3.627 1.00 92.50 122 PHE A C 1
ATOM 938 O O . PHE A 1 122 ? 6.338 -9.068 4.025 1.00 92.50 122 PHE A O 1
ATOM 945 N N . ARG A 1 123 ? 7.016 -6.965 4.420 1.00 92.31 123 ARG A N 1
ATOM 946 C CA . ARG A 1 123 ? 6.631 -6.969 5.844 1.00 92.31 123 ARG A CA 1
ATOM 947 C C . ARG A 1 123 ? 5.137 -7.174 6.055 1.00 92.31 123 ARG A C 1
ATOM 949 O O . ARG A 1 123 ? 4.726 -7.765 7.047 1.00 92.31 123 ARG A O 1
ATOM 956 N N . ALA A 1 124 ? 4.332 -6.655 5.133 1.00 91.50 124 ALA A N 1
ATOM 957 C CA . ALA A 1 124 ? 2.894 -6.809 5.183 1.00 91.50 124 ALA A CA 1
ATOM 958 C C . ALA A 1 124 ? 2.432 -8.216 4.816 1.00 91.50 124 ALA A C 1
ATOM 960 O O . ALA A 1 124 ? 1.309 -8.489 5.182 1.00 91.50 124 ALA A O 1
ATOM 961 N N . LEU A 1 125 ? 3.241 -9.028 4.114 1.00 89.94 125 LEU A N 1
ATOM 962 C CA . LEU A 1 125 ? 2.948 -10.407 3.689 1.00 89.94 125 LEU A CA 1
ATOM 963 C C . LEU A 1 125 ? 3.458 -11.478 4.666 1.00 89.94 125 LEU A C 1
ATOM 965 O O . LEU A 1 125 ? 2.998 -12.614 4.603 1.00 89.94 125 LEU A O 1
ATOM 969 N N . GLU A 1 126 ? 4.425 -11.153 5.535 1.00 82.62 126 GLU A N 1
ATOM 970 C CA . GLU A 1 126 ? 4.962 -12.099 6.529 1.00 82.62 126 GLU A CA 1
ATOM 971 C C . GLU A 1 126 ? 3.889 -12.796 7.395 1.00 82.62 126 GLU A C 1
ATOM 973 O O . GLU A 1 126 ? 4.067 -13.979 7.695 1.00 82.62 126 GLU A O 1
ATOM 978 N N . PRO A 1 127 ? 2.798 -12.129 7.829 1.00 79.81 127 PRO A N 1
ATOM 979 C CA . PRO A 1 127 ? 1.774 -12.785 8.640 1.00 79.81 127 PRO A CA 1
ATOM 980 C C . PRO A 1 127 ? 0.694 -13.551 7.845 1.00 79.81 127 PRO A C 1
ATOM 982 O O . PRO A 1 127 ? -0.155 -14.196 8.470 1.00 79.81 127 PRO A O 1
ATOM 985 N N . GLU A 1 128 ? 0.671 -13.493 6.512 1.00 81.12 128 GLU A N 1
ATOM 986 C CA . GLU A 1 128 ? -0.382 -14.070 5.670 1.00 81.12 128 GLU A CA 1
ATOM 987 C C . GLU A 1 128 ? -0.051 -15.497 5.209 1.00 81.12 128 GLU A C 1
ATOM 989 O O . GLU A 1 128 ? 1.044 -15.796 4.746 1.00 81.12 128 GLU A O 1
ATOM 994 N N . TYR A 1 129 ? -1.044 -16.391 5.280 1.00 70.88 129 TYR A N 1
ATOM 995 C CA . TYR A 1 129 ? -0.904 -17.790 4.852 1.00 70.88 129 TYR A CA 1
ATOM 996 C C . TYR A 1 129 ? -1.135 -18.005 3.345 1.00 70.88 129 TYR A C 1
ATOM 998 O O . TYR A 1 129 ? -0.573 -18.932 2.770 1.00 70.88 129 TYR A O 1
ATOM 1006 N N . GLU A 1 130 ? -1.944 -17.162 2.695 1.00 79.88 130 GLU A N 1
ATOM 1007 C CA . GLU A 1 130 ? -2.293 -17.280 1.271 1.00 79.88 130 GLU A CA 1
ATOM 1008 C C . GLU A 1 130 ? -1.782 -16.067 0.492 1.00 79.88 130 GLU A C 1
ATOM 1010 O O . GLU A 1 130 ? -2.477 -15.066 0.307 1.00 79.88 130 GLU A O 1
ATOM 1015 N N . VAL A 1 131 ? -0.530 -16.153 0.048 1.00 86.38 131 VAL A N 1
ATOM 1016 C CA . VAL A 1 131 ? 0.160 -15.035 -0.607 1.00 86.38 131 VAL A CA 1
ATOM 1017 C C . VAL A 1 131 ? 0.163 -15.119 -2.133 1.00 86.38 131 VAL A C 1
ATOM 1019 O O . VAL A 1 131 ? 0.476 -14.127 -2.779 1.00 86.38 131 VAL A O 1
ATOM 1022 N N . ASP A 1 132 ? -0.224 -16.238 -2.751 1.00 86.88 132 ASP A N 1
ATOM 1023 C CA . ASP A 1 132 ? -0.073 -16.427 -4.204 1.00 86.88 132 ASP A CA 1
ATOM 1024 C C . ASP A 1 132 ? -0.828 -15.382 -5.037 1.00 86.88 132 ASP A C 1
ATOM 1026 O O . ASP A 1 132 ? -0.251 -14.764 -5.933 1.00 86.88 132 ASP A O 1
ATOM 1030 N N . ALA A 1 133 ? -2.099 -15.122 -4.719 1.00 86.00 133 ALA A N 1
ATOM 1031 C CA . ALA A 1 133 ? -2.898 -14.102 -5.409 1.00 86.00 133 ALA A CA 1
ATOM 1032 C C . ALA A 1 133 ? -2.319 -12.684 -5.223 1.00 86.00 133 ALA A C 1
ATOM 1034 O O . ALA A 1 133 ? -2.347 -11.847 -6.132 1.00 86.00 133 ALA A O 1
ATOM 1035 N N . LEU A 1 134 ? -1.738 -12.436 -4.050 1.00 88.50 134 LEU A N 1
ATOM 1036 C CA . LEU A 1 134 ? -1.090 -11.178 -3.698 1.00 88.50 134 LEU A CA 1
ATOM 1037 C C . LEU A 1 134 ? 0.229 -11.002 -4.464 1.00 88.50 134 LEU A C 1
ATOM 1039 O O . LEU A 1 134 ? 0.493 -9.932 -5.013 1.00 88.50 134 LEU A O 1
ATOM 1043 N N . LEU A 1 135 ? 1.016 -12.071 -4.597 1.00 88.50 135 LEU A N 1
ATOM 1044 C CA . LEU A 1 135 ? 2.240 -12.090 -5.393 1.00 88.50 135 LEU A CA 1
ATOM 1045 C C . LEU A 1 135 ? 1.957 -11.891 -6.884 1.00 88.50 135 LEU A C 1
ATOM 1047 O O . LEU A 1 135 ? 2.740 -11.218 -7.550 1.00 88.50 135 LEU A O 1
ATOM 1051 N N . GLN A 1 136 ? 0.844 -12.413 -7.416 1.00 88.50 136 GLN A N 1
ATOM 1052 C CA . GLN A 1 136 ? 0.448 -12.113 -8.799 1.00 88.50 136 GLN A CA 1
ATOM 1053 C C . GLN A 1 136 ? 0.193 -10.618 -8.993 1.00 88.50 136 GLN A C 1
ATOM 1055 O O . GLN A 1 136 ? 0.721 -10.037 -9.933 1.00 88.50 136 GLN A O 1
ATOM 1060 N N . SER A 1 137 ? -0.514 -9.977 -8.060 1.00 88.50 137 SER A N 1
ATOM 1061 C CA . SER A 1 137 ? -0.724 -8.521 -8.096 1.00 88.50 137 SER A CA 1
ATOM 1062 C C . SER A 1 137 ? 0.600 -7.749 -8.023 1.00 88.50 137 SER A C 1
ATOM 1064 O O . SER A 1 137 ? 0.780 -6.738 -8.699 1.00 88.50 137 SER A O 1
ATOM 1066 N N . LEU A 1 138 ? 1.567 -8.242 -7.241 1.00 89.38 138 LEU A N 1
ATOM 1067 C CA . LEU A 1 138 ? 2.877 -7.607 -7.108 1.00 89.38 138 LEU A CA 1
ATOM 1068 C C . LEU A 1 138 ? 3.727 -7.714 -8.387 1.00 89.38 138 LEU A C 1
ATOM 1070 O O . LEU A 1 138 ? 4.528 -6.820 -8.653 1.00 89.38 138 LEU A O 1
ATOM 1074 N N . LYS A 1 139 ? 3.544 -8.755 -9.213 1.00 89.62 139 LYS A N 1
ATOM 1075 C CA . LYS A 1 139 ? 4.262 -8.893 -10.498 1.00 89.62 139 LYS A CA 1
ATOM 1076 C C . LYS A 1 139 ? 3.938 -7.783 -11.491 1.00 89.62 139 LYS A C 1
ATOM 1078 O O . LYS A 1 139 ? 4.778 -7.500 -12.343 1.00 89.62 139 LYS A O 1
ATOM 1083 N N . ASP A 1 140 ? 2.766 -7.164 -11.370 1.00 89.44 140 ASP A N 1
ATOM 1084 C CA . ASP A 1 140 ? 2.327 -6.043 -12.206 1.00 89.44 140 ASP A CA 1
ATOM 1085 C C . ASP A 1 140 ? 2.907 -4.696 -11.759 1.00 89.44 140 ASP A C 1
ATOM 1087 O O . ASP A 1 140 ? 2.787 -3.698 -12.476 1.00 89.44 140 ASP A O 1
ATOM 1091 N N . VAL A 1 141 ? 3.566 -4.641 -10.597 1.00 90.19 141 VAL A N 1
ATOM 1092 C CA . VAL A 1 141 ? 4.267 -3.439 -10.146 1.00 90.19 141 VAL A CA 1
ATOM 1093 C C . VAL A 1 141 ? 5.496 -3.219 -11.035 1.00 90.19 141 VAL A C 1
ATOM 1095 O O . VAL A 1 141 ? 6.361 -4.094 -11.116 1.00 90.19 141 VAL A O 1
ATOM 1098 N N . PRO A 1 142 ? 5.620 -2.059 -11.707 1.00 86.88 142 PRO A N 1
ATOM 1099 C CA . PRO A 1 142 ? 6.798 -1.757 -12.504 1.00 86.88 142 PRO A CA 1
ATOM 1100 C C . PRO A 1 142 ? 7.975 -1.510 -11.563 1.00 86.88 142 PRO A C 1
ATOM 1102 O O . PRO A 1 142 ? 8.007 -0.476 -10.904 1.00 86.88 142 PRO A O 1
ATOM 1105 N N . MET A 1 143 ? 8.923 -2.446 -11.484 1.00 85.94 143 MET A N 1
ATOM 1106 C CA . MET A 1 143 ? 10.030 -2.399 -10.519 1.00 85.94 143 MET A CA 1
ATOM 1107 C C . MET A 1 143 ? 11.413 -2.712 -11.075 1.00 85.94 143 MET A C 1
ATOM 1109 O O . MET A 1 143 ? 12.403 -2.497 -10.377 1.00 85.94 143 MET A O 1
ATOM 1113 N N . ILE A 1 144 ? 11.509 -3.183 -12.316 1.00 84.88 144 ILE A N 1
ATOM 1114 C CA . ILE A 1 144 ? 12.789 -3.525 -12.926 1.00 84.88 144 ILE A CA 1
ATOM 1115 C C . ILE A 1 144 ? 13.281 -2.351 -13.775 1.00 84.88 144 ILE A C 1
ATOM 1117 O O . ILE A 1 144 ? 12.690 -2.085 -14.823 1.00 84.88 144 ILE A O 1
ATOM 1121 N N . PRO A 1 145 ? 14.354 -1.647 -13.373 1.00 80.88 145 PRO A N 1
ATOM 1122 C CA . PRO A 1 145 ? 14.962 -0.628 -14.214 1.00 80.88 145 PRO A CA 1
ATOM 1123 C C . PRO A 1 145 ? 15.735 -1.278 -15.369 1.00 80.88 145 PRO A C 1
ATOM 1125 O O . PRO A 1 145 ? 16.552 -2.174 -15.163 1.00 80.88 145 PRO A O 1
ATOM 1128 N N . LEU A 1 146 ? 15.505 -0.796 -16.587 1.00 78.44 146 LEU A N 1
ATOM 1129 C CA . LEU A 1 146 ? 16.217 -1.216 -17.792 1.00 78.44 146 LEU A CA 1
ATOM 1130 C C . LEU A 1 146 ? 17.326 -0.219 -18.158 1.00 78.44 146 LEU A C 1
ATOM 1132 O O . LEU A 1 146 ? 17.292 0.950 -17.775 1.00 78.44 146 LEU A O 1
ATOM 1136 N N . ALA A 1 147 ? 18.286 -0.652 -18.981 1.00 74.62 147 ALA A N 1
ATOM 1137 C CA . ALA A 1 147 ? 19.383 0.198 -19.466 1.00 74.62 147 ALA A CA 1
ATOM 1138 C C . ALA A 1 147 ? 18.899 1.412 -20.284 1.00 74.62 147 ALA A C 1
ATOM 1140 O O . ALA A 1 147 ? 19.570 2.438 -20.359 1.00 74.62 147 ALA A O 1
ATOM 1141 N N . ASN A 1 148 ? 17.705 1.317 -20.877 1.00 71.88 148 ASN A N 1
ATOM 1142 C CA . ASN A 1 148 ? 17.054 2.428 -21.568 1.00 71.88 148 ASN A CA 1
ATOM 1143 C C . ASN A 1 148 ? 16.360 3.417 -20.606 1.00 71.88 148 ASN A C 1
ATOM 1145 O O . ASN A 1 148 ? 15.664 4.312 -21.082 1.00 71.88 148 ASN A O 1
ATOM 1149 N N . GLY A 1 149 ? 16.498 3.240 -19.289 1.00 70.62 149 GLY A N 1
ATOM 1150 C CA . GLY A 1 149 ? 15.920 4.086 -18.245 1.00 70.62 149 GLY A CA 1
ATOM 1151 C C . GLY A 1 149 ? 14.439 3.888 -17.963 1.00 70.62 149 GLY A C 1
ATOM 1152 O O . GLY A 1 149 ? 13.901 4.546 -17.074 1.00 70.62 149 GLY A O 1
ATOM 1153 N N . SER A 1 150 ? 13.767 3.008 -18.704 1.00 77.88 150 SER A N 1
ATOM 1154 C CA . SER A 1 150 ? 12.399 2.614 -18.379 1.00 77.88 150 SER A CA 1
ATOM 1155 C C . SER A 1 150 ? 12.377 1.682 -17.168 1.00 77.88 150 SER A C 1
ATOM 1157 O O . SER A 1 150 ? 13.382 1.061 -16.823 1.00 77.88 150 SER A O 1
ATOM 1159 N N . VAL A 1 151 ? 11.220 1.602 -16.516 1.00 81.56 151 VAL A N 1
ATOM 1160 C CA . VAL A 1 151 ? 10.962 0.656 -15.433 1.00 81.56 151 VAL A CA 1
ATOM 1161 C C . VAL A 1 151 ? 9.807 -0.239 -15.869 1.00 81.56 151 VAL A C 1
ATOM 1163 O O . VAL A 1 151 ? 8.745 0.276 -16.233 1.00 81.56 151 VAL A O 1
ATOM 1166 N N . VAL A 1 152 ? 10.027 -1.553 -15.865 1.00 86.19 152 VAL A N 1
ATOM 1167 C CA . VAL A 1 152 ? 9.071 -2.570 -16.338 1.00 86.19 152 VAL A CA 1
ATOM 1168 C C . VAL A 1 152 ? 8.604 -3.479 -15.202 1.00 86.19 152 VAL A C 1
ATOM 1170 O O . VAL A 1 152 ? 9.243 -3.553 -14.146 1.00 86.19 152 VAL A O 1
ATOM 1173 N N . SER A 1 153 ? 7.454 -4.129 -15.390 1.00 89.50 153 SER A N 1
ATOM 1174 C CA . SER A 1 153 ? 6.922 -5.119 -14.451 1.00 89.50 153 SER A 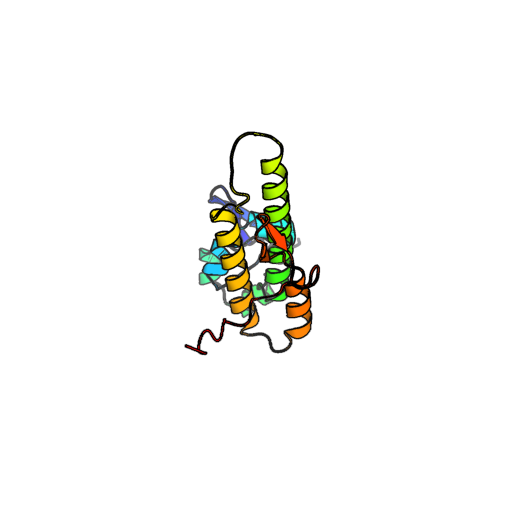CA 1
ATOM 1175 C C . SER A 1 153 ? 7.455 -6.515 -14.794 1.00 89.50 153 SER A C 1
ATOM 1177 O O . SER A 1 153 ? 7.988 -6.737 -15.882 1.00 89.50 153 SER A O 1
ATOM 1179 N N . LEU A 1 154 ? 7.313 -7.472 -13.875 1.00 86.69 154 LEU A N 1
ATOM 1180 C CA . LEU A 1 154 ? 7.690 -8.868 -14.142 1.00 86.69 154 LEU A CA 1
ATOM 1181 C C . LEU A 1 154 ? 6.711 -9.566 -15.095 1.00 86.69 154 LEU A C 1
ATOM 1183 O O . LEU A 1 154 ? 7.044 -10.599 -15.669 1.00 86.69 154 LEU A O 1
ATOM 1187 N N . SER A 1 155 ? 5.497 -9.031 -15.224 1.00 86.06 155 SER A N 1
ATOM 1188 C CA . SER A 1 155 ? 4.448 -9.555 -16.098 1.00 86.06 155 SER A CA 1
ATOM 1189 C C . SER A 1 155 ? 4.490 -8.999 -17.523 1.00 86.06 155 SER A C 1
ATOM 1191 O O . SER A 1 155 ? 3.946 -9.632 -18.424 1.00 86.06 155 SER A O 1
ATOM 1193 N N . SER A 1 156 ? 5.102 -7.829 -17.745 1.00 79.12 156 SER A N 1
ATOM 1194 C CA . SER A 1 156 ? 5.031 -7.139 -19.038 1.00 79.12 156 SER A CA 1
ATOM 1195 C C . SER A 1 156 ? 6.070 -7.611 -20.049 1.00 79.12 156 SER A C 1
ATOM 1197 O O . SER A 1 156 ? 5.755 -7.769 -21.224 1.00 7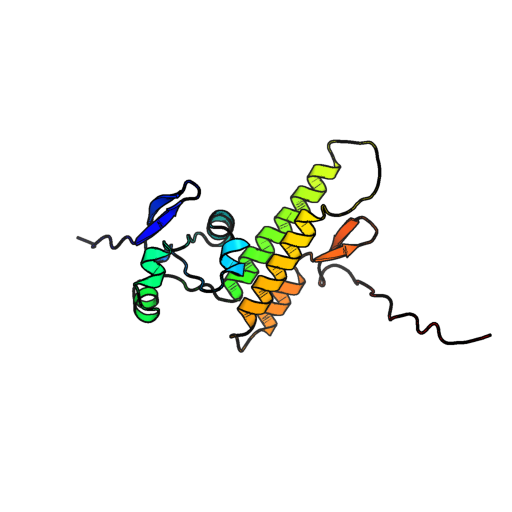9.12 156 SER A O 1
ATOM 1199 N N . GLU A 1 157 ? 7.319 -7.789 -19.617 1.00 73.12 157 GLU A N 1
ATOM 1200 C CA . GLU A 1 157 ? 8.445 -8.089 -20.502 1.00 73.12 157 GLU A CA 1
ATOM 1201 C C . GLU A 1 157 ? 9.357 -9.140 -19.868 1.00 73.12 157 GLU A C 1
ATOM 1203 O O . GLU A 1 157 ? 9.537 -9.181 -18.650 1.00 73.12 157 GLU A O 1
ATOM 1208 N N . GLY A 1 158 ? 9.958 -9.990 -20.703 1.00 74.81 158 GLY A N 1
ATOM 1209 C CA . GLY A 1 158 ? 11.002 -10.908 -20.262 1.00 74.81 158 GLY A CA 1
ATOM 1210 C C . GLY A 1 158 ? 12.251 -10.125 -19.871 1.00 74.81 158 GLY A C 1
ATOM 1211 O O . GLY A 1 158 ? 12.982 -9.643 -20.735 1.00 74.81 158 GLY A O 1
ATOM 1212 N N . VAL A 1 159 ? 12.500 -9.999 -18.571 1.00 70.75 159 VAL A N 1
ATOM 1213 C CA . VAL A 1 159 ? 13.731 -9.405 -18.044 1.00 70.75 159 VAL A CA 1
ATOM 1214 C C . VAL A 1 159 ? 14.774 -10.505 -17.898 1.00 70.75 159 VAL A C 1
ATOM 1216 O O . VAL A 1 159 ? 14.617 -11.421 -17.092 1.00 70.75 159 VAL A O 1
ATOM 1219 N N . PHE A 1 160 ? 15.865 -10.394 -18.652 1.00 75.44 160 PHE A N 1
ATOM 1220 C CA . PHE A 1 160 ? 17.009 -11.288 -18.522 1.00 75.44 160 PHE A CA 1
ATOM 1221 C C . PHE A 1 160 ? 18.026 -10.682 -17.565 1.00 75.44 160 PHE A C 1
ATOM 1223 O O . PHE A 1 160 ? 18.645 -9.658 -17.855 1.00 75.44 160 PHE A O 1
ATOM 1230 N N . PH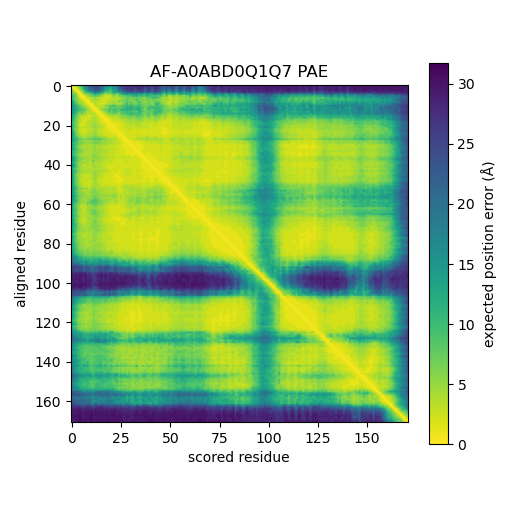E A 1 161 ? 18.211 -11.337 -16.424 1.00 72.94 161 PHE A N 1
ATOM 1231 C CA . PHE A 1 161 ? 19.371 -11.087 -15.586 1.00 72.94 161 PHE A CA 1
ATOM 1232 C C . PHE A 1 161 ? 20.529 -11.900 -16.157 1.00 72.94 161 PHE A C 1
AT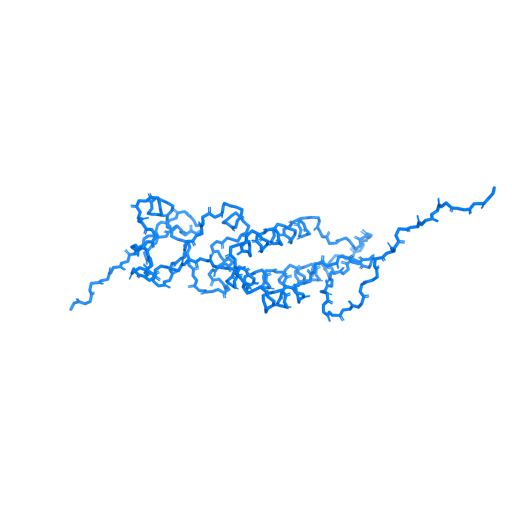OM 1234 O O . PHE A 1 161 ? 20.352 -13.105 -16.363 1.00 72.94 161 PHE A O 1
ATOM 1241 N N . PRO A 1 162 ? 21.690 -11.284 -16.440 1.00 74.19 162 PRO A N 1
ATOM 1242 C CA . PRO A 1 162 ? 22.858 -12.055 -16.814 1.00 74.19 162 PRO A CA 1
ATOM 1243 C C . PRO A 1 162 ? 23.134 -13.042 -15.681 1.00 74.19 162 PRO A C 1
ATOM 1245 O O . PRO A 1 162 ? 23.373 -12.644 -14.538 1.00 74.19 162 PRO A O 1
ATOM 1248 N N . LEU A 1 163 ? 23.030 -14.335 -15.993 1.00 73.50 163 LEU A N 1
ATOM 1249 C CA . LEU A 1 163 ? 23.570 -15.381 -15.137 1.00 73.50 163 LEU A CA 1
ATOM 1250 C C . LEU A 1 163 ? 25.040 -15.025 -14.998 1.00 73.50 163 LEU A C 1
ATOM 1252 O O . LEU A 1 163 ? 25.688 -14.829 -16.024 1.00 73.50 163 LEU A O 1
ATOM 1256 N N . SER A 1 164 ? 25.499 -14.812 -13.762 1.00 66.00 164 SER A N 1
ATOM 1257 C CA . SER A 1 164 ? 26.853 -14.352 -13.469 1.00 66.00 164 SER A CA 1
ATOM 1258 C C . SER A 1 164 ? 27.828 -14.995 -14.437 1.00 66.00 164 SER A C 1
ATOM 1260 O O . SER A 1 164 ? 27.805 -16.220 -14.577 1.00 66.00 164 SER A O 1
ATOM 1262 N N . ASP A 1 165 ? 28.643 -14.182 -15.108 1.00 57.47 165 ASP A N 1
ATOM 1263 C CA . ASP A 1 165 ? 29.744 -14.719 -15.880 1.00 57.47 165 ASP A CA 1
ATOM 1264 C C . ASP A 1 165 ? 30.514 -15.648 -14.945 1.00 57.47 165 ASP A C 1
ATOM 1266 O O . ASP A 1 165 ? 31.183 -15.211 -14.003 1.00 57.47 165 ASP A O 1
ATOM 1270 N N . VAL A 1 166 ? 30.442 -16.949 -15.209 1.00 54.94 166 VAL A N 1
ATOM 1271 C CA . VAL A 1 166 ? 31.517 -17.847 -14.826 1.00 54.94 166 VAL A CA 1
ATOM 1272 C C . VAL A 1 166 ? 32.678 -17.466 -15.743 1.00 54.94 166 VAL A C 1
ATOM 1274 O O . VAL A 1 166 ? 33.052 -18.204 -16.646 1.00 54.94 166 VAL A O 1
ATOM 1277 N N . MET A 1 167 ? 33.260 -16.282 -15.535 1.00 54.28 167 MET A N 1
ATOM 1278 C CA . MET A 1 167 ? 34.596 -15.955 -16.012 1.00 54.28 167 MET A CA 1
ATOM 1279 C C . MET A 1 167 ? 35.592 -16.671 -15.096 1.00 54.28 167 MET A C 1
ATOM 1281 O O . MET A 1 167 ? 36.365 -16.081 -14.349 1.00 54.28 167 MET A O 1
ATOM 1285 N N . GLN A 1 168 ? 35.540 -17.995 -15.161 1.00 58.88 168 GLN A N 1
ATOM 1286 C CA . GLN A 1 168 ? 36.683 -18.859 -14.961 1.00 58.88 168 GLN A CA 1
ATOM 1287 C C . GLN A 1 168 ? 36.696 -19.834 -16.129 1.00 58.88 168 GLN A C 1
ATOM 1289 O O . GLN A 1 168 ? 36.070 -20.885 -16.058 1.00 58.88 168 GLN A O 1
ATOM 1294 N N . ALA A 1 169 ? 37.410 -19.476 -17.196 1.00 46.19 169 ALA A N 1
ATOM 1295 C CA . ALA A 1 169 ? 38.103 -20.439 -18.045 1.00 46.19 169 ALA A CA 1
ATOM 1296 C C . ALA A 1 169 ? 38.992 -19.730 -19.082 1.00 46.19 169 ALA A C 1
ATOM 1298 O O . ALA A 1 169 ? 38.479 -19.176 -20.046 1.00 46.19 169 ALA A O 1
ATOM 1299 N N . GLN A 1 170 ? 40.311 -19.892 -18.883 1.00 42.22 170 GLN A N 1
ATOM 1300 C CA . GLN A 1 170 ? 41.339 -20.135 -19.916 1.00 42.22 170 GLN A CA 1
ATOM 1301 C C . GLN A 1 170 ? 41.748 -18.917 -20.779 1.00 42.22 170 GLN A C 1
ATOM 1303 O O . GLN A 1 170 ? 40.914 -18.287 -21.409 1.00 42.22 170 GLN A O 1
ATOM 1308 N N . THR A 1 171 ? 43.021 -18.526 -20.910 1.00 38.50 171 THR A N 1
ATOM 1309 C CA . THR A 1 171 ? 44.327 -19.144 -20.593 1.00 38.50 171 THR A CA 1
ATOM 1310 C C . THR A 1 171 ? 45.360 -18.030 -20.456 1.00 38.50 171 THR A C 1
ATOM 1312 O O . THR A 1 171 ? 45.192 -17.014 -21.168 1.00 38.50 171 THR A O 1
#

pLDDT: mean 81.0, std 15.55, range [38.5, 95.62]

InterPro domains:
  IPR052957 Auxin-regulated embryogenesis mediator [PTHR32387] (10-167)

Sequence (171 aa):
HLSTNKLTTLSLEGRVEFKQPSQLAVCQDRLIQEVIGGEDLCKSLSLSYLHPALQSRLSSSLLTSLGVHRLKAAEIITVTCAMAKELVQHSRLRTGIFGYDCVKKPAEHDLKKLARLLACNFRALEPEYEVDALLQSLKDVPMIPLANGSVVSLSSEGVFFPLSDVMQAQT

Foldseek 3Di:
DPPQPWAWAQDPVRDTDTDQLLQEEDEPDPLLPVLCDQVLLCVQPVHGYGDVVVVVVDDPVVSVVSNHHYDALVSLLSSLQVLLVVLLVVLVVVVPPDDDDDDLASPVVSLVSNVSSVVVNVVRCVVDPDCPVSVVSQQQRQRCQDRNNHTGGNPPDDDDDPPPPPPPDDD

Solvent-accessible surface area (backbone atoms only — not comparable to full-atom values): 10256 Å² total; per-residue (Å²): 134,83,79,82,71,58,43,55,24,60,44,96,86,69,44,82,41,77,41,49,31,71,39,22,32,47,76,88,54,63,66,41,56,70,73,52,38,56,64,54,38,29,74,66,69,63,28,36,49,50,26,66,79,53,62,77,72,52,53,70,69,57,40,48,73,59,40,30,39,68,69,47,36,70,58,49,46,53,36,43,46,53,53,41,52,48,53,56,47,54,57,57,59,62,69,75,78,63,82,88,84,85,78,62,60,63,55,67,66,58,55,50,51,49,53,52,46,51,53,38,40,53,66,42,42,71,86,56,91,81,50,67,73,55,50,56,61,53,31,65,36,51,73,46,75,44,95,82,30,50,62,40,22,72,71,79,51,91,80,81,73,80,72,74,80,76,86,75,77,88,133

Nearest PDB structures (foldseek):
  6z6e-assembly1_B  TM=5.666E-01  e=3.242E+00  Byrnievirus HK97

Organism: Cirrhinus mrigala (NCBI:txid683832)

Mean predicted aligned error: 9.57 Å